Protein AF-J3MIW8-F1 (afdb_monomer)

Sequence (76 aa):
MDTKECAARRALPPGFRFRPTDEELVVHYLRRRALDTPLPPAVDIPDVRLLAVSPAAPRTPPPWTATMKPSSTAAR

Mean predicted aligned error: 13.64 Å

Radius of gyration: 20.59 Å; Cα contacts (8 Å, |Δi|>4): 21; chains: 1; bounding box: 35×46×57 Å

pLDDT: mean 73.67, std 18.37, range [31.47, 97.31]

Foldseek 3Di:
DPPPPPLPLPPPPPPDDDDDDPVCCVPQPVVCVVVVHDHDSNDDDDDDPVVVDDPPDDPDDDPPVPDPDPPDPDDD

Secondary structure (DSSP, 8-state):
-----------PPTT------HHHIIIIIIHHHHTTPPPPTT-------GGGS-TTS-SS--TT-S----------

InterPro domains:
  IPR003441 NAC domain [PF02365] (13-56)
  IPR003441 NAC domain [PS51005] (12-76)
  IPR036093 NAC domain superfamily [SSF101941] (7-56)

Organism: Oryza brachyantha (NCBI:txid4533)

Structure (mmCIF, N/CA/C/O backbone):
data_AF-J3MIW8-F1
#
_entry.id   AF-J3MIW8-F1
#
loop_
_atom_site.group_PDB
_atom_site.id
_atom_site.type_symbol
_atom_site.label_atom_id
_atom_site.label_alt_id
_atom_site.label_comp_id
_atom_site.label_asym_id
_atom_site.label_entity_id
_atom_site.label_seq_id
_atom_site.pdbx_PDB_ins_code
_atom_site.Cartn_x
_atom_site.Cartn_y
_atom_site.Cartn_z
_atom_site.occupancy
_atom_site.B_iso_or_equiv
_atom_site.auth_seq_id
_atom_site.auth_comp_id
_atom_site.auth_asym_id
_atom_site.auth_atom_id
_atom_site.pdbx_PDB_model_num
ATOM 1 N N . MET A 1 1 ? -24.666 -0.114 -11.095 1.00 38.31 1 MET A N 1
ATOM 2 C CA . MET A 1 1 ? -23.535 0.190 -10.185 1.00 38.31 1 MET A CA 1
ATOM 3 C C . MET A 1 1 ? -22.282 -0.106 -10.967 1.00 38.31 1 MET A C 1
ATOM 5 O O . MET A 1 1 ? -21.635 -1.131 -10.802 1.00 38.31 1 MET A O 1
ATOM 9 N N . ASP A 1 2 ? -22.051 0.761 -11.936 1.00 31.47 2 ASP A N 1
ATOM 10 C CA . ASP A 1 2 ? -21.043 0.611 -12.961 1.00 31.47 2 ASP A CA 1
ATOM 11 C C . ASP A 1 2 ? -19.774 1.224 -12.395 1.00 31.47 2 ASP A C 1
ATOM 13 O O . ASP A 1 2 ? -19.474 2.395 -12.622 1.00 31.47 2 ASP A O 1
ATOM 17 N N . THR A 1 3 ? -19.057 0.445 -11.587 1.00 44.66 3 THR A N 1
ATOM 18 C CA . THR A 1 3 ? -17.729 0.812 -11.093 1.00 44.66 3 THR A CA 1
ATOM 19 C C . THR A 1 3 ? -16.745 0.679 -12.252 1.00 44.66 3 THR A C 1
ATOM 21 O O . THR A 1 3 ? -15.904 -0.215 -12.299 1.00 44.66 3 THR A O 1
ATOM 24 N N . LYS A 1 4 ? -16.909 1.544 -13.254 1.00 41.97 4 LYS A N 1
ATOM 25 C CA . LYS A 1 4 ? -15.929 1.741 -14.309 1.00 41.97 4 LYS A CA 1
ATOM 26 C C . LYS A 1 4 ? -14.704 2.344 -13.651 1.00 41.97 4 LYS A C 1
ATOM 28 O O . LYS A 1 4 ? -14.741 3.478 -13.192 1.00 41.97 4 LYS A O 1
ATOM 33 N N . GLU A 1 5 ? -13.671 1.524 -13.522 1.00 45.16 5 GLU A N 1
ATOM 34 C CA . GLU A 1 5 ? -12.289 1.836 -13.884 1.00 45.16 5 GLU A CA 1
ATOM 35 C C . GLU A 1 5 ? -12.062 3.322 -14.247 1.00 45.16 5 GLU A C 1
ATOM 37 O O . GLU A 1 5 ? -11.955 3.691 -15.411 1.00 45.16 5 GLU A O 1
ATOM 42 N N . CYS A 1 6 ? -12.067 4.202 -13.241 1.00 35.25 6 CYS A N 1
ATOM 43 C CA . CYS A 1 6 ? -11.922 5.653 -13.427 1.00 35.25 6 CYS A CA 1
ATOM 44 C C . CYS A 1 6 ? -10.728 6.236 -12.675 1.00 35.25 6 CYS A C 1
ATOM 46 O O . CYS A 1 6 ? -10.431 7.421 -12.822 1.00 35.25 6 CYS A O 1
ATOM 48 N N . ALA A 1 7 ? -9.975 5.425 -11.931 1.00 45.16 7 ALA A N 1
ATOM 49 C CA . ALA A 1 7 ? -8.632 5.823 -11.551 1.00 45.16 7 ALA A CA 1
ATOM 50 C C . ALA A 1 7 ? -7.751 5.659 -12.790 1.00 45.16 7 ALA A C 1
ATOM 52 O O . ALA A 1 7 ? -7.043 4.667 -12.945 1.00 45.16 7 ALA A O 1
ATOM 53 N N . ALA A 1 8 ? -7.827 6.637 -13.698 1.00 46.22 8 ALA A N 1
ATOM 54 C CA . ALA A 1 8 ? -6.756 6.904 -14.634 1.00 46.22 8 ALA A CA 1
ATOM 55 C C . ALA A 1 8 ? -5.461 6.740 -13.843 1.00 46.22 8 ALA A C 1
ATOM 57 O O . ALA A 1 8 ? -5.249 7.480 -12.877 1.00 46.22 8 ALA A O 1
ATOM 58 N N . ARG A 1 9 ? -4.655 5.727 -14.188 1.00 58.09 9 ARG A N 1
ATOM 59 C CA . ARG A 1 9 ? -3.275 5.615 -13.723 1.00 58.09 9 ARG A CA 1
ATOM 60 C C . ARG A 1 9 ? -2.710 7.006 -13.931 1.00 58.09 9 ARG A C 1
ATOM 62 O O . ARG A 1 9 ? -2.485 7.384 -15.080 1.00 58.09 9 ARG A O 1
ATOM 69 N N . ARG A 1 10 ? -2.591 7.809 -12.865 1.00 63.03 10 ARG A N 1
ATOM 70 C CA . ARG A 1 10 ? -1.908 9.099 -12.944 1.00 63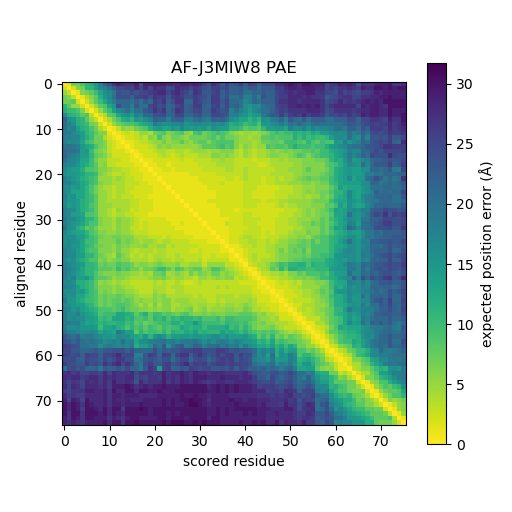.03 10 ARG A CA 1
ATOM 71 C C . ARG A 1 10 ? -0.603 8.736 -13.616 1.00 63.03 10 ARG A C 1
ATOM 73 O O . ARG A 1 10 ? 0.082 7.857 -13.102 1.00 63.03 10 ARG A O 1
ATOM 80 N N . ALA A 1 11 ? -0.381 9.246 -14.824 1.00 69.62 11 ALA A 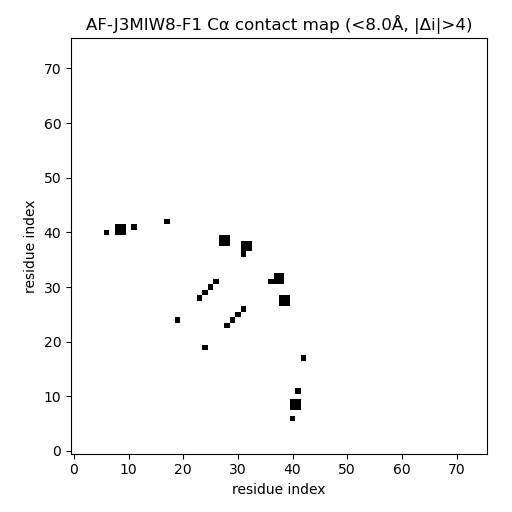N 1
ATOM 81 C CA . ALA A 1 11 ? 0.717 8.803 -15.659 1.00 69.62 11 ALA A CA 1
ATOM 82 C C . ALA A 1 11 ? 1.997 9.229 -14.948 1.00 69.62 11 ALA A C 1
ATOM 84 O O . ALA A 1 11 ? 2.451 10.364 -15.071 1.00 69.62 11 ALA A O 1
ATOM 85 N N . LEU A 1 12 ? 2.495 8.349 -14.082 1.00 78.19 12 LEU A N 1
ATOM 86 C CA . LEU A 1 12 ? 3.699 8.596 -13.331 1.00 78.19 12 LEU A CA 1
ATOM 87 C C . LEU A 1 12 ? 4.837 8.601 -14.348 1.00 78.19 12 LEU A C 1
ATOM 89 O O . LEU A 1 12 ? 4.837 7.764 -15.260 1.00 78.19 12 LEU A O 1
ATOM 93 N N . PRO A 1 13 ? 5.793 9.529 -14.218 1.00 85.44 13 PRO A N 1
ATOM 94 C CA . PRO A 1 13 ? 6.950 9.542 -15.086 1.00 85.44 13 PRO A CA 1
ATOM 95 C C . PRO A 1 13 ? 7.629 8.165 -15.119 1.00 85.44 13 PRO A C 1
ATOM 97 O O . PRO A 1 13 ? 7.663 7.465 -14.095 1.00 85.44 13 PRO A O 1
ATOM 100 N N . PRO A 1 14 ? 8.183 7.761 -16.273 1.00 80.69 14 PRO A N 1
ATOM 101 C CA . PRO A 1 14 ? 8.957 6.533 -16.361 1.00 80.69 14 PRO A CA 1
ATOM 102 C C . PRO A 1 14 ? 10.069 6.549 -15.303 1.00 80.69 14 PRO A C 1
ATOM 104 O O . PRO A 1 14 ? 10.816 7.516 -15.185 1.00 80.69 14 PRO A O 1
ATOM 107 N N . GLY A 1 15 ? 10.145 5.484 -14.502 1.00 84.50 15 GLY A N 1
ATOM 108 C CA . GLY A 1 15 ? 11.087 5.369 -13.383 1.00 84.50 15 GLY A CA 1
ATOM 109 C C . GLY A 1 15 ? 10.467 5.551 -11.996 1.00 84.50 15 GLY A C 1
ATOM 110 O O . GLY A 1 15 ? 11.090 5.143 -11.015 1.00 84.50 15 GLY A O 1
ATOM 111 N N . PHE A 1 16 ? 9.235 6.061 -11.889 1.00 83.44 16 PHE A N 1
ATOM 112 C CA . PHE A 1 16 ? 8.522 6.065 -10.613 1.00 83.44 16 PHE A CA 1
ATOM 113 C C . PHE A 1 16 ? 8.215 4.627 -10.180 1.00 83.44 16 PHE A C 1
ATOM 115 O O . PHE A 1 16 ? 7.636 3.837 -10.931 1.00 83.44 16 PHE A O 1
ATOM 122 N N . ARG A 1 17 ? 8.638 4.271 -8.967 1.00 87.06 17 ARG A N 1
ATOM 123 C CA . ARG A 1 17 ? 8.511 2.923 -8.411 1.00 87.06 17 ARG A CA 1
ATOM 124 C C . ARG A 1 17 ? 7.919 3.007 -7.022 1.00 87.06 17 ARG A C 1
ATOM 126 O O . ARG A 1 17 ? 8.194 3.933 -6.269 1.00 87.06 17 ARG A O 1
ATOM 133 N N . PHE A 1 18 ? 7.155 1.989 -6.672 1.00 88.19 18 PHE A N 1
ATOM 134 C CA . PHE A 1 18 ? 6.669 1.821 -5.318 1.00 88.19 18 PHE A CA 1
ATOM 135 C C . PHE A 1 18 ? 7.825 1.375 -4.407 1.00 88.19 18 PHE A C 1
ATOM 137 O O . PHE A 1 18 ? 8.274 0.232 -4.492 1.00 88.19 18 PHE A O 1
ATOM 144 N N . ARG A 1 19 ? 8.346 2.298 -3.587 1.00 92.25 19 ARG A N 1
ATOM 145 C CA . ARG A 1 19 ? 9.372 2.051 -2.557 1.00 92.25 19 ARG A CA 1
ATOM 146 C C . ARG A 1 19 ? 9.019 2.794 -1.256 1.00 92.25 19 ARG A C 1
ATOM 148 O O . ARG A 1 19 ? 9.694 3.769 -0.940 1.00 92.25 19 ARG A O 1
ATOM 155 N N . PRO A 1 20 ? 7.943 2.396 -0.559 1.00 90.94 20 PRO A N 1
ATOM 156 C CA . PRO A 1 20 ? 7.561 3.040 0.695 1.00 90.94 20 PRO A CA 1
ATOM 157 C C . PRO A 1 20 ? 8.577 2.740 1.808 1.00 90.94 20 PRO A C 1
ATOM 159 O O . PRO A 1 20 ? 9.247 1.701 1.761 1.00 90.94 20 PRO A O 1
ATOM 162 N N . THR A 1 21 ? 8.652 3.602 2.822 1.00 96.31 21 THR A N 1
ATOM 163 C CA . THR A 1 21 ? 9.223 3.221 4.128 1.00 96.31 21 THR A CA 1
ATOM 164 C C . THR A 1 21 ? 8.250 2.345 4.920 1.00 96.31 21 THR A C 1
ATOM 166 O O . THR A 1 21 ? 7.074 2.220 4.561 1.00 96.31 21 THR A O 1
ATOM 169 N N . ASP A 1 22 ? 8.720 1.742 6.015 1.00 97.06 22 ASP A N 1
ATOM 170 C CA . ASP A 1 22 ? 7.867 0.937 6.894 1.00 97.06 22 ASP A CA 1
ATOM 171 C C . ASP A 1 22 ? 6.725 1.780 7.487 1.00 97.06 22 ASP A C 1
ATOM 173 O O . ASP A 1 22 ? 5.569 1.343 7.507 1.00 97.06 22 ASP A O 1
ATOM 177 N N . GLU A 1 23 ? 7.005 3.024 7.892 1.00 97.31 23 GLU A N 1
ATOM 178 C CA . GLU A 1 23 ? 5.978 3.941 8.395 1.00 97.31 23 GLU A CA 1
ATOM 179 C C . GLU A 1 23 ? 4.955 4.285 7.313 1.00 97.31 23 GLU A C 1
ATOM 181 O O . GLU A 1 23 ? 3.744 4.250 7.562 1.00 97.31 23 GLU A O 1
ATOM 186 N N . GLU A 1 24 ? 5.421 4.586 6.100 1.00 93.88 24 GLU A N 1
ATOM 187 C CA . GLU A 1 24 ? 4.533 4.907 4.987 1.00 93.88 24 GLU A CA 1
ATOM 188 C C . GLU A 1 24 ? 3.644 3.714 4.627 1.00 93.88 24 GLU A C 1
ATOM 190 O O . GLU A 1 24 ? 2.438 3.885 4.417 1.00 93.88 24 GLU A O 1
ATOM 195 N N . LEU A 1 25 ? 4.208 2.503 4.610 1.00 92.81 25 LEU A N 1
ATOM 196 C CA . LEU A 1 25 ? 3.484 1.264 4.340 1.00 92.81 25 LEU A CA 1
ATOM 197 C C . LEU A 1 25 ? 2.347 1.055 5.350 1.00 92.81 25 LEU A C 1
ATOM 199 O O . LEU A 1 25 ? 1.201 0.797 4.963 1.00 92.81 25 LEU A O 1
ATOM 203 N N . VAL A 1 26 ? 2.640 1.206 6.641 1.00 94.69 26 VAL A N 1
ATOM 204 C CA . VAL A 1 26 ? 1.656 0.995 7.708 1.00 94.69 26 VAL A CA 1
ATOM 205 C C . VAL A 1 26 ? 0.579 2.079 7.691 1.00 94.69 26 VAL A C 1
ATOM 207 O O . VAL A 1 26 ? -0.614 1.764 7.668 1.00 94.69 26 VAL A O 1
ATOM 210 N N . VAL A 1 27 ? 0.969 3.354 7.686 1.00 93.75 27 VAL A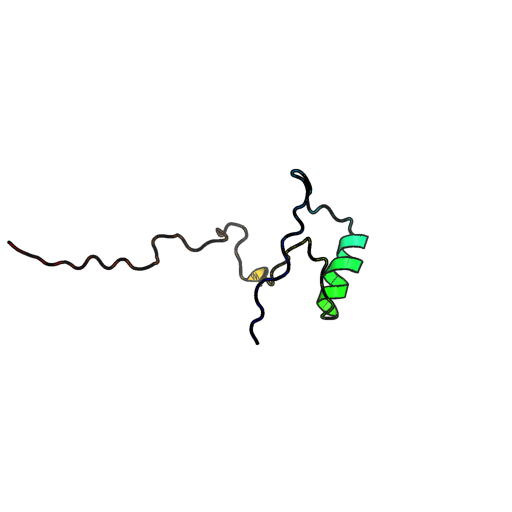 N 1
ATOM 211 C CA . VAL A 1 27 ? 0.041 4.481 7.874 1.00 93.75 27 VAL A CA 1
ATOM 212 C C . VAL A 1 27 ? -0.800 4.743 6.626 1.00 93.75 27 VAL A C 1
ATOM 214 O O . VAL A 1 27 ? -2.007 4.992 6.733 1.00 93.75 27 VAL A O 1
ATOM 217 N N . HIS A 1 28 ? -0.192 4.697 5.440 1.00 91.94 28 HIS A N 1
ATOM 218 C CA . HIS A 1 28 ? -0.865 5.094 4.203 1.00 91.94 28 HIS A CA 1
ATOM 219 C C . HIS A 1 28 ? -1.511 3.939 3.445 1.00 91.94 28 HIS A C 1
ATOM 221 O O . HIS A 1 28 ? -2.423 4.205 2.663 1.00 91.94 28 HIS A O 1
ATOM 227 N N . TYR A 1 29 ? -1.113 2.688 3.692 1.00 92.38 29 TYR A N 1
ATOM 228 C CA . TYR A 1 29 ? -1.655 1.540 2.961 1.00 92.38 29 TYR A CA 1
ATOM 229 C C . TYR A 1 29 ? -2.372 0.559 3.885 1.00 92.38 29 TYR A C 1
ATOM 231 O O . TYR A 1 29 ? -3.587 0.394 3.771 1.00 92.38 29 TYR A O 1
ATOM 239 N N . LEU A 1 30 ? -1.666 -0.051 4.841 1.00 93.44 30 LEU A N 1
ATOM 240 C CA . LEU A 1 30 ? -2.242 -1.121 5.666 1.00 93.44 30 LEU A CA 1
ATOM 241 C C . LEU A 1 30 ? -3.372 -0.620 6.571 1.00 93.44 30 LEU A C 1
ATOM 243 O O . LEU A 1 30 ? -4.458 -1.199 6.577 1.00 93.44 30 LEU A O 1
ATOM 247 N N . ARG A 1 31 ? -3.157 0.489 7.287 1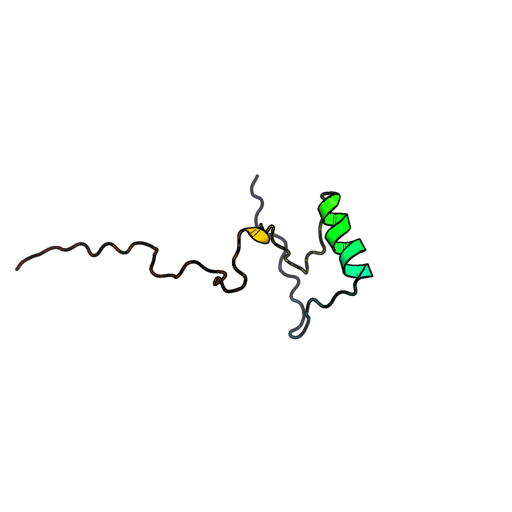.00 94.44 31 ARG A N 1
ATOM 248 C CA . ARG A 1 31 ? -4.171 1.072 8.175 1.00 94.44 31 ARG A CA 1
ATOM 249 C C . ARG A 1 31 ? -5.407 1.531 7.408 1.00 94.44 31 ARG A C 1
ATOM 251 O O . ARG A 1 31 ? -6.516 1.348 7.891 1.00 94.44 31 ARG A O 1
ATOM 258 N N . ARG A 1 32 ? -5.227 2.115 6.220 1.00 92.56 32 ARG A N 1
ATOM 259 C CA . ARG A 1 32 ? -6.353 2.557 5.382 1.00 92.56 32 ARG A CA 1
ATOM 260 C C . ARG A 1 32 ? -7.174 1.376 4.902 1.00 92.56 32 ARG A C 1
ATOM 262 O O . ARG A 1 32 ? -8.389 1.420 5.026 1.00 92.56 32 ARG A O 1
ATOM 269 N N . ARG A 1 33 ? -6.512 0.308 4.448 1.00 90.38 33 ARG A N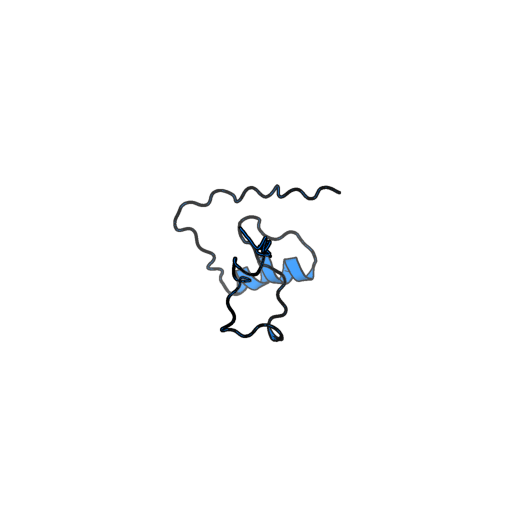 1
ATOM 270 C CA . ARG A 1 33 ? -7.181 -0.929 4.036 1.00 90.38 33 ARG A CA 1
ATOM 271 C C . ARG A 1 33 ? -7.955 -1.575 5.185 1.00 90.38 33 ARG A C 1
ATOM 273 O O . ARG A 1 33 ? -9.087 -1.977 4.985 1.00 90.38 33 ARG A O 1
ATOM 280 N N . ALA A 1 34 ? -7.381 -1.623 6.388 1.00 93.50 34 ALA A N 1
ATOM 281 C CA . ALA A 1 34 ? -8.058 -2.169 7.568 1.00 93.50 34 ALA A CA 1
ATOM 282 C C . ALA A 1 34 ? -9.285 -1.350 8.017 1.00 93.50 34 ALA A C 1
ATOM 284 O O . ALA A 1 34 ? -10.125 -1.862 8.749 1.00 93.50 34 ALA A O 1
ATOM 285 N N . LEU A 1 35 ? -9.366 -0.081 7.611 1.00 95.12 35 LEU A N 1
ATOM 286 C CA . LEU A 1 35 ? -10.465 0.839 7.908 1.00 95.12 35 LEU A CA 1
ATOM 287 C C . LEU A 1 35 ? -11.348 1.105 6.674 1.00 95.12 35 LEU A C 1
ATOM 289 O O . LEU A 1 35 ? -12.047 2.117 6.652 1.00 95.12 35 LEU A O 1
ATOM 293 N N . ASP A 1 36 ? -11.242 0.282 5.623 1.00 89.75 36 ASP A N 1
ATOM 294 C CA . ASP A 1 36 ? -11.956 0.432 4.341 1.00 89.75 36 ASP A CA 1
ATOM 295 C C . ASP A 1 36 ? -11.891 1.853 3.741 1.00 89.75 36 ASP A C 1
ATOM 297 O O . ASP A 1 36 ? -12.798 2.348 3.072 1.00 89.75 36 ASP A O 1
ATOM 301 N N . THR A 1 37 ? -10.782 2.543 3.990 1.00 89.69 37 THR A N 1
ATOM 302 C CA . THR A 1 37 ? -10.518 3.908 3.531 1.00 89.69 37 THR A CA 1
ATOM 303 C C . THR A 1 37 ? -9.808 3.868 2.173 1.00 89.69 37 THR A C 1
ATOM 305 O O . THR A 1 37 ? -8.945 3.010 1.966 1.00 89.69 37 THR A O 1
ATOM 308 N N . PRO A 1 38 ? -10.085 4.806 1.244 1.00 86.50 38 PRO A N 1
ATOM 309 C CA . PRO A 1 38 ? -9.457 4.819 -0.074 1.00 86.50 38 PRO A CA 1
ATOM 310 C C . PRO A 1 38 ? -7.921 4.846 -0.007 1.00 86.50 38 PRO A C 1
ATOM 312 O O . PRO A 1 38 ? -7.310 5.685 0.671 1.00 86.50 38 PRO A O 1
ATOM 315 N N . LEU A 1 39 ? -7.307 3.920 -0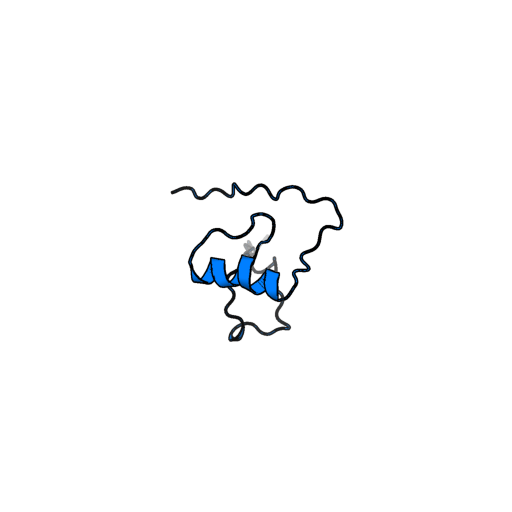.749 1.00 86.62 39 LEU A N 1
ATOM 316 C CA . LEU A 1 39 ? -5.862 3.826 -0.947 1.00 86.62 39 LEU A CA 1
ATOM 317 C C . LEU A 1 39 ? -5.359 4.922 -1.905 1.00 86.62 39 LEU A C 1
ATOM 319 O O . LEU A 1 39 ? -6.125 5.440 -2.723 1.00 86.62 39 LEU A O 1
ATOM 323 N N . PRO A 1 40 ? -4.066 5.285 -1.842 1.00 83.00 40 PRO A N 1
ATOM 324 C CA . PRO A 1 40 ? -3.467 6.190 -2.815 1.00 83.00 40 PRO A CA 1
ATOM 325 C C . PRO A 1 40 ? -3.638 5.667 -4.261 1.00 83.00 40 PRO A C 1
ATOM 327 O O . PRO A 1 40 ? -3.232 4.544 -4.548 1.00 83.00 40 PRO A O 1
ATOM 330 N N . PRO A 1 41 ? -4.154 6.476 -5.209 1.00 72.50 41 PRO A N 1
ATOM 331 C CA . PRO A 1 41 ? -4.553 6.022 -6.553 1.00 72.50 41 PRO A CA 1
ATOM 332 C C . PRO A 1 41 ? -3.385 5.626 -7.470 1.00 72.50 41 PRO A C 1
ATOM 334 O O . PRO A 1 41 ? -3.593 5.180 -8.593 1.00 72.50 41 PRO A O 1
ATOM 337 N N . ALA A 1 42 ? -2.146 5.846 -7.028 1.00 71.56 42 ALA A N 1
ATOM 338 C CA . ALA A 1 42 ? -0.944 5.532 -7.791 1.00 71.56 42 ALA A CA 1
ATOM 339 C C . ALA A 1 42 ? -0.468 4.080 -7.603 1.00 71.56 42 ALA A C 1
ATOM 341 O O . ALA A 1 42 ? 0.448 3.657 -8.308 1.00 71.56 42 ALA A O 1
ATOM 342 N N . VAL A 1 43 ? -1.042 3.339 -6.648 1.00 72.81 43 VAL A N 1
ATOM 343 C CA . VAL A 1 43 ? -0.565 2.011 -6.250 1.00 72.81 43 VAL A CA 1
ATOM 344 C C . VAL A 1 43 ? -1.725 1.025 -6.262 1.00 72.81 43 VAL A C 1
ATOM 346 O O . VAL A 1 43 ? -2.700 1.201 -5.538 1.00 72.81 43 VAL A O 1
ATOM 349 N N . ASP A 1 44 ? -1.592 -0.022 -7.072 1.00 80.88 44 ASP A N 1
ATOM 350 C CA . ASP A 1 44 ? -2.533 -1.138 -7.120 1.00 80.88 44 ASP A CA 1
ATOM 351 C C . ASP A 1 44 ? -2.053 -2.254 -6.180 1.00 80.88 44 ASP A C 1
ATOM 353 O O . ASP A 1 44 ? -0.942 -2.771 -6.333 1.00 80.88 44 ASP A O 1
ATOM 357 N N . ILE A 1 45 ? -2.859 -2.584 -5.167 1.00 85.12 45 ILE A N 1
ATOM 358 C CA . ILE A 1 45 ? -2.550 -3.616 -4.168 1.00 85.12 45 ILE A CA 1
ATOM 359 C C . ILE A 1 45 ? -3.712 -4.617 -4.141 1.00 85.12 45 ILE A C 1
ATOM 361 O O . ILE A 1 45 ? -4.704 -4.372 -3.452 1.00 85.12 45 ILE A O 1
ATOM 365 N N . PRO A 1 46 ? -3.607 -5.758 -4.845 1.00 85.06 46 PRO A N 1
ATOM 366 C CA . PRO A 1 46 ? -4.703 -6.718 -4.927 1.00 85.06 46 PRO A CA 1
ATOM 367 C C . PRO A 1 46 ? -4.949 -7.450 -3.598 1.00 85.06 46 PRO A C 1
ATOM 369 O O . PRO A 1 46 ? -4.069 -7.565 -2.738 1.00 85.06 46 PRO A O 1
ATOM 372 N N . ASP A 1 47 ? -6.161 -7.977 -3.422 1.00 86.69 47 ASP A N 1
ATOM 373 C CA . ASP A 1 47 ? -6.474 -8.984 -2.401 1.00 86.69 47 ASP A CA 1
ATOM 374 C C . ASP A 1 47 ? -5.969 -10.352 -2.858 1.00 86.69 47 ASP A C 1
ATOM 376 O O . ASP A 1 47 ? -6.443 -10.914 -3.844 1.00 86.69 47 ASP A O 1
ATOM 380 N N . VAL A 1 48 ? -4.990 -10.901 -2.138 1.00 85.94 48 VAL A N 1
ATOM 381 C CA . VAL A 1 48 ? -4.402 -12.207 -2.450 1.00 85.94 48 VAL A CA 1
ATOM 382 C C . VAL A 1 48 ? -4.375 -13.066 -1.195 1.00 85.94 48 VAL A C 1
ATOM 384 O O . VAL A 1 48 ? -3.846 -12.671 -0.156 1.00 85.94 48 VAL A O 1
ATOM 387 N N . ARG A 1 49 ? -4.891 -14.295 -1.302 1.00 86.25 49 ARG A N 1
ATOM 388 C CA . ARG A 1 49 ? -4.726 -15.324 -0.267 1.00 86.25 49 ARG A CA 1
ATOM 389 C C . ARG A 1 49 ? -3.300 -15.869 -0.317 1.00 86.25 49 ARG A C 1
ATOM 391 O O . ARG A 1 49 ? -3.053 -16.893 -0.947 1.00 86.25 49 ARG A O 1
ATOM 398 N N . LEU A 1 50 ? -2.374 -15.179 0.348 1.00 84.69 50 LEU A N 1
ATOM 399 C CA . LEU A 1 50 ? -0.931 -15.439 0.269 1.0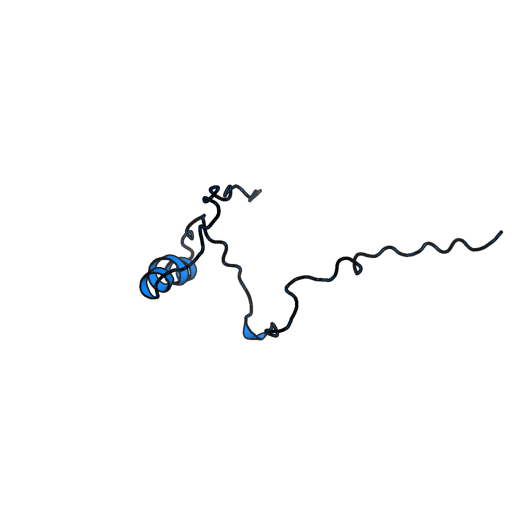0 84.69 50 LEU A CA 1
ATOM 400 C C . LEU A 1 50 ? -0.559 -16.913 0.499 1.00 84.69 50 LEU A C 1
ATOM 402 O O . LEU A 1 50 ? 0.246 -17.464 -0.237 1.00 84.69 50 LEU A O 1
ATOM 406 N N . LEU A 1 51 ? -1.191 -17.566 1.477 1.00 87.88 51 LEU A N 1
ATOM 407 C CA . LEU A 1 51 ? -0.890 -18.955 1.847 1.00 87.88 51 LEU A CA 1
ATOM 408 C C . LEU A 1 51 ? -1.413 -19.999 0.849 1.00 87.88 51 LEU A C 1
ATOM 410 O O . LEU A 1 51 ? -0.987 -21.147 0.888 1.00 87.88 51 LEU A O 1
ATOM 414 N N . ALA A 1 52 ? -2.350 -19.626 -0.022 1.00 85.94 52 ALA A N 1
ATOM 415 C CA . ALA A 1 52 ? -2.917 -20.527 -1.025 1.00 85.94 52 ALA A CA 1
ATOM 416 C C . ALA A 1 52 ? -2.156 -20.479 -2.361 1.00 85.94 52 ALA A C 1
ATOM 418 O O . ALA A 1 52 ? -2.426 -21.282 -3.251 1.00 85.94 52 ALA A O 1
ATOM 419 N N . VAL A 1 53 ? -1.228 -19.532 -2.518 1.00 82.25 53 VAL A N 1
ATOM 420 C CA . VAL A 1 53 ? -0.475 -19.313 -3.753 1.00 82.25 53 VAL A CA 1
ATOM 421 C C . VAL A 1 53 ? 0.962 -19.769 -3.536 1.00 82.25 53 VAL A C 1
ATOM 423 O O . VAL A 1 53 ? 1.649 -19.280 -2.643 1.00 82.25 53 VAL A O 1
ATOM 426 N N . SER A 1 54 ? 1.438 -20.698 -4.369 1.00 80.88 54 SER A N 1
ATOM 427 C CA . SER A 1 54 ? 2.860 -21.045 -4.380 1.00 80.88 54 SER A CA 1
ATOM 428 C C . SER A 1 54 ? 3.670 -19.840 -4.868 1.00 80.88 54 SER A C 1
ATOM 430 O O . SER A 1 54 ? 3.308 -19.249 -5.888 1.00 80.88 54 SER A O 1
ATOM 432 N N . PRO A 1 55 ? 4.786 -19.483 -4.210 1.00 82.69 55 PRO A N 1
ATOM 433 C CA . PRO A 1 55 ? 5.612 -18.350 -4.628 1.00 82.69 55 PRO A CA 1
ATOM 434 C C . PRO A 1 55 ? 6.176 -18.515 -6.048 1.00 82.69 55 PRO A C 1
ATOM 436 O O . PRO A 1 55 ? 6.465 -17.520 -6.707 1.00 82.69 55 PRO A O 1
ATOM 439 N N . ALA A 1 56 ? 6.298 -19.757 -6.531 1.00 80.88 56 ALA A N 1
ATOM 440 C CA . ALA A 1 56 ? 6.760 -20.074 -7.880 1.00 80.88 56 ALA A CA 1
ATOM 441 C C . ALA A 1 56 ? 5.630 -20.127 -8.928 1.00 80.88 56 ALA A C 1
ATOM 443 O O . ALA A 1 56 ? 5.906 -20.335 -10.109 1.00 80.88 56 ALA A O 1
ATOM 444 N N . ALA A 1 57 ? 4.362 -19.973 -8.529 1.00 73.44 57 ALA A N 1
ATOM 445 C CA . ALA A 1 57 ? 3.249 -20.046 -9.467 1.00 73.44 57 ALA A CA 1
ATOM 446 C C . ALA A 1 57 ? 3.235 -18.817 -10.400 1.00 73.44 57 ALA A C 1
ATOM 448 O O . ALA A 1 57 ? 3.318 -17.678 -9.924 1.00 73.44 57 ALA A O 1
ATOM 449 N N . PRO A 1 58 ? 3.099 -19.011 -11.725 1.00 67.81 58 PRO A N 1
ATOM 450 C CA . PRO A 1 58 ? 2.904 -17.904 -12.647 1.00 67.81 58 PRO A CA 1
ATOM 451 C C . PRO A 1 58 ? 1.592 -17.190 -12.310 1.00 67.81 58 PRO A C 1
ATOM 453 O O . PRO A 1 58 ? 0.562 -17.818 -12.078 1.00 67.81 58 PRO A O 1
ATOM 456 N N . ARG A 1 59 ? 1.619 -15.855 -12.294 1.00 66.25 59 ARG A N 1
ATOM 457 C CA . ARG A 1 59 ? 0.456 -15.016 -11.951 1.00 66.25 59 ARG A CA 1
ATOM 458 C C . ARG A 1 59 ? -0.611 -14.962 -13.062 1.00 66.25 59 ARG A C 1
ATOM 460 O O . ARG A 1 59 ? -1.476 -14.096 -13.020 1.00 66.25 59 ARG A O 1
ATOM 467 N N . THR A 1 60 ? -0.561 -15.853 -14.053 1.00 63.75 60 THR A N 1
ATOM 468 C CA . THR A 1 60 ? -1.469 -15.875 -15.208 1.00 63.75 60 THR A CA 1
ATOM 469 C C . THR A 1 60 ? -1.910 -17.304 -15.547 1.00 63.75 60 THR A C 1
ATOM 471 O O . THR A 1 60 ? -1.078 -18.215 -15.535 1.00 63.75 60 THR A O 1
ATOM 474 N N . PRO A 1 61 ? -3.192 -17.540 -15.897 1.00 57.28 61 PRO A N 1
ATOM 475 C CA . PRO A 1 61 ? -3.551 -18.744 -16.633 1.00 57.28 61 PRO A CA 1
ATOM 476 C C . PRO A 1 61 ? -2.933 -18.666 -18.041 1.00 57.28 61 PRO A C 1
ATOM 478 O O . PRO A 1 61 ? -2.880 -17.581 -18.631 1.00 57.28 61 PRO A O 1
ATOM 481 N N . PRO A 1 62 ? -2.437 -19.782 -18.599 1.00 60.22 62 PRO A N 1
ATOM 482 C CA . PRO A 1 62 ? -1.834 -19.765 -19.920 1.00 60.22 62 PRO A CA 1
ATOM 483 C C . PRO A 1 62 ? -2.892 -19.490 -21.010 1.00 60.22 62 PRO A C 1
ATOM 485 O O . PRO A 1 62 ? -4.011 -19.995 -20.921 1.00 60.22 62 PRO A O 1
ATOM 488 N N . PRO A 1 63 ? -2.548 -18.732 -22.069 1.00 61.44 63 PRO A N 1
ATOM 489 C CA . PRO A 1 63 ? -3.502 -18.215 -23.061 1.00 61.44 63 PRO A CA 1
ATOM 490 C C . PRO A 1 63 ? -4.168 -19.286 -23.943 1.00 61.44 63 PRO A C 1
ATOM 492 O O . PRO A 1 63 ? -5.107 -18.982 -24.669 1.00 61.44 63 PRO A O 1
ATOM 495 N N . TRP A 1 64 ? -3.709 -20.539 -23.888 1.00 55.03 64 TRP A N 1
ATOM 496 C CA . TRP A 1 64 ? -4.201 -21.636 -24.727 1.00 55.03 64 TRP A CA 1
ATOM 497 C C . TRP A 1 64 ? -5.331 -22.466 -24.089 1.00 55.03 64 TRP A C 1
ATOM 499 O O . TRP A 1 64 ? -5.905 -23.318 -24.762 1.00 55.03 64 TRP A O 1
ATOM 509 N N . THR A 1 65 ? -5.696 -22.233 -22.821 1.00 56.72 65 THR A N 1
ATOM 510 C CA . THR A 1 65 ? -6.828 -22.938 -22.178 1.00 56.72 65 THR A CA 1
ATOM 511 C C . THR A 1 65 ? -8.196 -22.360 -22.552 1.00 56.72 65 THR A C 1
ATOM 513 O O . THR A 1 65 ? -9.223 -22.988 -22.290 1.00 56.72 65 THR A O 1
ATOM 516 N N . ALA A 1 66 ? -8.237 -21.209 -23.230 1.00 53.41 66 ALA A N 1
ATOM 517 C CA . ALA A 1 66 ? -9.439 -20.686 -23.870 1.00 53.41 66 ALA A CA 1
ATOM 518 C C . ALA A 1 66 ? -9.730 -21.477 -25.159 1.00 53.41 66 ALA A C 1
ATOM 520 O O . ALA A 1 66 ? -9.420 -21.038 -26.260 1.00 53.41 66 ALA A O 1
ATOM 521 N N . THR A 1 67 ? -10.271 -22.686 -24.972 1.00 62.59 67 THR A N 1
ATOM 522 C CA . THR A 1 67 ? -11.046 -23.501 -25.923 1.00 62.59 67 THR A CA 1
ATOM 523 C C . THR A 1 67 ? -11.118 -22.926 -27.347 1.00 62.59 67 THR A C 1
ATOM 525 O O . THR A 1 67 ? -12.009 -22.167 -27.712 1.00 62.59 67 THR A O 1
ATOM 528 N N . MET A 1 68 ? -10.202 -23.370 -28.201 1.00 48.03 68 MET A N 1
ATOM 529 C CA . MET A 1 68 ? -10.544 -23.634 -29.591 1.00 48.03 68 MET A CA 1
ATOM 530 C C . MET A 1 68 ? -10.724 -25.144 -29.691 1.00 48.03 68 MET A C 1
ATOM 532 O O . MET A 1 68 ? -9.752 -25.892 -29.752 1.00 48.03 68 MET A O 1
ATOM 536 N N . LYS A 1 69 ? 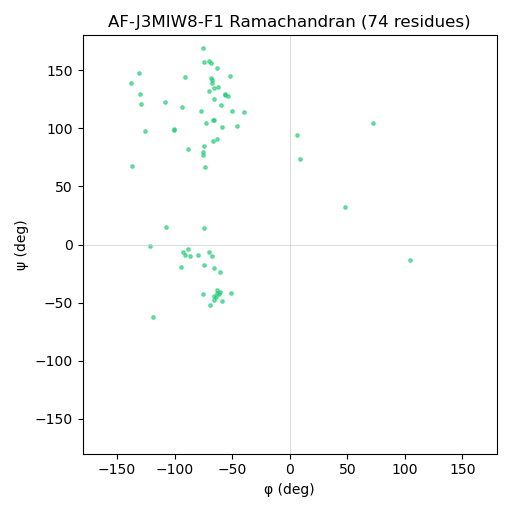-11.981 -25.608 -29.649 1.00 60.97 69 LYS A N 1
ATOM 537 C CA . LYS A 1 69 ? -12.315 -26.953 -30.126 1.00 60.97 69 LYS A CA 1
ATOM 538 C C . LYS A 1 69 ? -11.909 -27.007 -31.602 1.00 60.97 69 LYS A C 1
ATOM 540 O O . LYS A 1 69 ? -12.478 -26.234 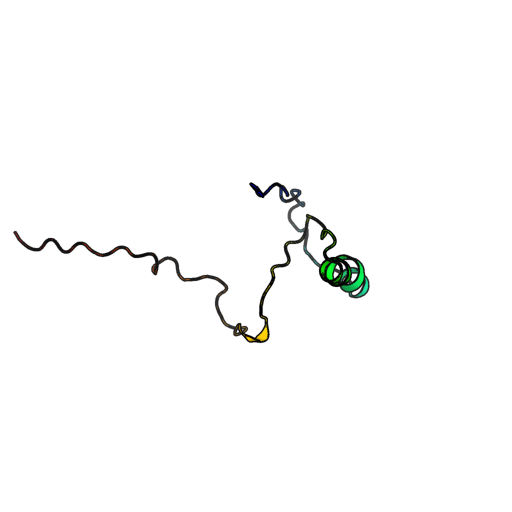-32.373 1.00 60.97 69 LYS A O 1
ATOM 545 N N . PRO A 1 70 ? -11.007 -27.899 -32.041 1.00 53.72 70 PRO A N 1
ATOM 546 C CA . PRO A 1 70 ? -10.952 -28.215 -33.454 1.00 53.72 70 PRO A CA 1
ATOM 547 C C . PRO A 1 70 ? -12.261 -28.935 -33.793 1.00 53.72 70 PRO A C 1
ATOM 549 O O . PRO A 1 70 ? -12.495 -30.073 -33.382 1.00 53.72 70 PRO A O 1
ATOM 552 N N . SER A 1 71 ? -13.153 -28.250 -34.506 1.00 52.16 71 SER A N 1
ATOM 553 C CA . SER A 1 71 ? -14.234 -28.893 -35.242 1.00 52.16 71 SER A CA 1
ATOM 554 C C . SER A 1 71 ? -13.593 -29.767 -36.315 1.00 52.16 71 SER A C 1
ATOM 556 O O . SER A 1 71 ? -13.294 -29.312 -37.417 1.00 52.16 71 SER A O 1
ATOM 558 N N . SER A 1 72 ? -13.342 -31.023 -35.960 1.00 56.66 72 SER A N 1
ATOM 559 C CA . SER A 1 72 ? -13.130 -32.103 -36.910 1.00 56.66 72 SER A CA 1
ATOM 560 C C . SER A 1 72 ? -14.382 -32.208 -37.784 1.00 56.66 72 SER A C 1
ATOM 562 O O . SER A 1 72 ? -15.410 -32.718 -37.347 1.00 56.66 72 SER A O 1
ATOM 564 N N . THR A 1 73 ? -14.321 -31.670 -39.001 1.00 66.75 73 THR A N 1
ATOM 565 C CA . THR A 1 73 ? -15.114 -32.187 -40.118 1.00 66.75 73 THR A CA 1
ATOM 566 C C . THR A 1 73 ? -14.164 -33.034 -40.939 1.00 66.75 73 THR A C 1
ATOM 568 O O . THR A 1 73 ? -13.311 -32.533 -41.668 1.00 66.75 73 THR A O 1
ATOM 571 N N . ALA A 1 74 ? -14.271 -34.335 -40.701 1.00 48.38 74 ALA A N 1
ATOM 572 C CA . ALA A 1 74 ? -13.658 -35.372 -41.496 1.00 48.38 74 ALA A CA 1
ATOM 573 C C . ALA A 1 74 ? -14.210 -35.355 -42.929 1.00 48.38 74 ALA A C 1
ATOM 575 O O . ALA A 1 74 ? -15.379 -35.047 -43.147 1.00 48.38 74 ALA A O 1
ATOM 576 N N . ALA A 1 75 ? -13.358 -35.821 -43.840 1.00 43.91 75 ALA A N 1
ATOM 577 C CA . ALA A 1 75 ? -13.685 -36.379 -45.147 1.00 43.91 75 ALA A CA 1
ATOM 578 C C . ALA A 1 75 ? -14.170 -35.396 -46.226 1.00 43.91 75 ALA A C 1
ATOM 580 O O . ALA A 1 75 ? -15.352 -35.073 -46.318 1.00 43.91 75 ALA A O 1
ATOM 581 N N . ARG A 1 76 ? -13.278 -35.094 -47.175 1.00 43.97 76 ARG A N 1
ATOM 582 C CA . ARG A 1 76 ? -13.307 -35.792 -48.469 1.00 43.97 76 ARG A CA 1
ATOM 583 C C . ARG A 1 76 ? -11.965 -35.718 -49.183 1.00 43.97 76 ARG A C 1
ATOM 585 O O . ARG A 1 76 ? -11.280 -34.689 -49.013 1.00 43.97 76 ARG A O 1
#

Solvent-accessible surface area (backbone atoms only — not comparable to full-atom values): 5525 Å² total; per-residue (Å²): 136,83,83,67,90,68,75,64,66,64,82,65,62,93,84,73,70,96,76,72,53,73,66,49,42,44,64,56,42,51,50,25,57,76,63,77,39,87,60,62,75,84,62,89,78,82,92,70,70,65,90,81,50,62,91,84,57,74,97,61,83,68,86,77,73,70,75,75,76,80,81,82,77,78,87,135